Protein AF-A0A1L3SQ53-F1 (afdb_monomer_lite)

Structure (mmCIF, N/CA/C/O backbone):
data_AF-A0A1L3SQ53-F1
#
_entry.id   AF-A0A1L3SQ53-F1
#
loop_
_atom_site.group_PDB
_atom_site.id
_atom_site.type_symbol
_atom_site.label_atom_id
_atom_site.label_alt_id
_atom_site.label_comp_id
_atom_site.label_asym_id
_atom_site.label_entity_id
_atom_site.label_seq_id
_atom_site.pdbx_PDB_ins_code
_atom_site.Cartn_x
_atom_site.Cartn_y
_atom_site.Cartn_z
_atom_site.occupancy
_atom_site.B_iso_or_equiv
_atom_site.auth_seq_id
_atom_site.auth_comp_id
_atom_site.auth_asym_id
_atom_site.auth_atom_id
_atom_site.pdbx_PDB_model_num
ATOM 1 N N . MET A 1 1 ? 11.855 -15.359 -30.312 1.00 38.91 1 MET A N 1
ATOM 2 C CA . MET A 1 1 ? 10.744 -14.965 -29.417 1.00 38.91 1 MET A CA 1
ATOM 3 C C . MET A 1 1 ? 11.225 -13.778 -28.600 1.00 38.91 1 MET A C 1
ATOM 5 O O . MET A 1 1 ? 12.283 -13.893 -28.002 1.00 38.91 1 MET A O 1
ATOM 9 N N . ARG A 1 2 ? 10.547 -12.624 -28.640 1.00 43.38 2 ARG A N 1
ATOM 10 C CA . ARG A 1 2 ? 10.861 -11.510 -27.730 1.00 43.38 2 ARG A CA 1
ATOM 11 C C . ARG A 1 2 ? 10.245 -11.841 -26.375 1.00 43.38 2 ARG A C 1
ATOM 13 O O . ARG A 1 2 ? 9.046 -12.094 -26.321 1.00 43.38 2 ARG A O 1
ATOM 20 N N . GLU A 1 3 ? 11.055 -11.862 -25.322 1.00 46.91 3 GLU A N 1
ATOM 21 C CA . GLU A 1 3 ? 10.587 -11.985 -23.942 1.00 46.91 3 GLU A CA 1
ATOM 22 C C . GLU A 1 3 ? 9.714 -10.769 -23.606 1.00 46.91 3 GLU A C 1
ATOM 24 O O . GLU A 1 3 ? 10.200 -9.690 -23.269 1.00 46.91 3 GLU A O 1
ATOM 29 N N . GLY A 1 4 ? 8.400 -10.927 -23.763 1.00 49.59 4 GLY A N 1
ATOM 30 C CA . GLY A 1 4 ? 7.411 -10.019 -23.204 1.00 49.59 4 GLY A CA 1
ATOM 31 C C . GLY A 1 4 ? 7.437 -10.199 -21.698 1.00 49.59 4 GLY A C 1
ATOM 32 O O . GLY A 1 4 ? 6.754 -11.062 -21.160 1.00 49.59 4 GLY A O 1
ATOM 33 N N . GLY A 1 5 ? 8.310 -9.452 -21.030 1.00 59.19 5 GLY A N 1
ATOM 34 C CA . GLY A 1 5 ? 8.389 -9.458 -19.583 1.00 59.19 5 GLY A CA 1
ATOM 35 C C . GLY A 1 5 ? 7.022 -9.189 -18.959 1.00 59.19 5 GLY A C 1
ATOM 36 O O . GLY A 1 5 ? 6.350 -8.257 -19.393 1.00 59.19 5 GLY A O 1
ATOM 37 N N . ALA A 1 6 ? 6.642 -9.980 -17.947 1.00 64.94 6 ALA A N 1
ATOM 38 C CA . ALA A 1 6 ? 5.402 -9.774 -17.196 1.00 64.94 6 ALA A CA 1
ATOM 39 C C . ALA A 1 6 ? 5.216 -8.280 -16.846 1.00 64.94 6 ALA A C 1
ATOM 41 O O . ALA A 1 6 ? 6.217 -7.636 -16.487 1.00 64.94 6 ALA A O 1
ATOM 42 N N . PRO A 1 7 ? 3.996 -7.718 -16.973 1.00 71.75 7 PRO A N 1
ATOM 43 C CA . PRO A 1 7 ? 3.679 -6.356 -16.565 1.00 71.75 7 PRO A CA 1
ATOM 44 C C . PRO A 1 7 ? 4.285 -6.012 -15.203 1.00 71.75 7 PRO A C 1
ATOM 46 O O . PRO A 1 7 ? 4.354 -6.847 -14.304 1.00 71.75 7 PRO A O 1
ATOM 49 N N . ILE A 1 8 ? 4.732 -4.767 -15.027 1.00 70.19 8 ILE A N 1
ATOM 50 C CA . ILE A 1 8 ? 5.373 -4.326 -13.777 1.00 70.19 8 ILE A CA 1
ATOM 51 C C . ILE A 1 8 ? 4.481 -4.563 -12.550 1.00 70.19 8 ILE A C 1
ATOM 53 O O . ILE A 1 8 ? 4.991 -4.890 -11.483 1.00 70.19 8 ILE A O 1
ATOM 57 N N . SER A 1 9 ? 3.163 -4.450 -12.717 1.00 65.12 9 SER A N 1
ATOM 58 C CA . SER A 1 9 ? 2.179 -4.779 -11.684 1.00 65.12 9 SER A CA 1
ATOM 59 C C . SER A 1 9 ? 2.268 -6.236 -11.231 1.00 65.12 9 SER A C 1
ATOM 61 O O . SER A 1 9 ? 2.247 -6.490 -10.031 1.00 65.12 9 SER A O 1
ATOM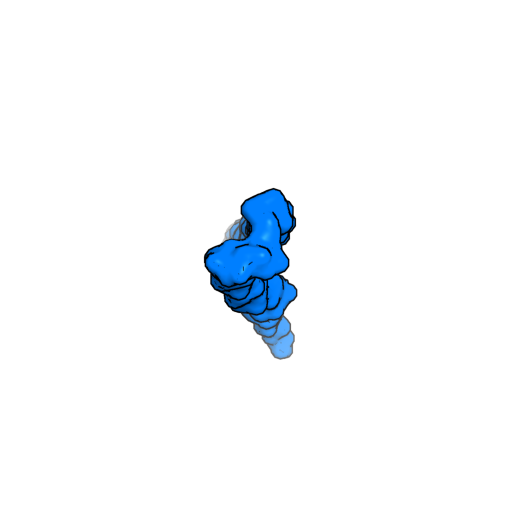 63 N N . GLU A 1 10 ? 2.446 -7.162 -12.173 1.00 68.31 10 GLU A N 1
ATOM 64 C CA . GLU A 1 10 ? 2.553 -8.604 -11.935 1.00 68.31 10 GLU A CA 1
ATOM 65 C C . GLU A 1 10 ? 3.917 -8.975 -11.331 1.00 68.31 10 GLU A C 1
ATOM 67 O O . GLU A 1 10 ? 3.994 -9.792 -10.423 1.00 68.31 10 GLU A O 1
ATOM 72 N N . ARG A 1 11 ? 5.003 -8.305 -11.743 1.00 76.81 11 ARG A N 1
ATOM 73 C CA . ARG A 1 11 ? 6.349 -8.526 -11.171 1.00 76.81 11 ARG A CA 1
ATOM 74 C C . ARG A 1 11 ? 6.489 -8.078 -9.719 1.00 76.81 11 ARG A C 1
ATOM 76 O O . ARG A 1 11 ? 7.319 -8.618 -8.995 1.00 76.81 11 ARG A O 1
ATOM 83 N N . PHE A 1 12 ? 5.753 -7.040 -9.328 1.00 79.38 12 PHE A N 1
ATOM 84 C CA . PHE A 1 12 ? 5.844 -6.438 -7.997 1.00 79.38 12 PHE A CA 1
ATOM 85 C C . PHE A 1 12 ? 4.616 -6.713 -7.124 1.00 79.38 12 PHE A C 1
ATOM 87 O O . PHE A 1 12 ? 4.531 -6.135 -6.041 1.00 79.38 12 PHE A O 1
ATOM 94 N N . HIS A 1 13 ? 3.690 -7.569 -7.577 1.00 85.62 13 HIS A N 1
ATOM 95 C CA . HIS A 1 13 ? 2.465 -7.932 -6.855 1.00 85.62 13 HIS A CA 1
ATOM 96 C C . HIS A 1 13 ? 1.723 -6.698 -6.306 1.00 85.62 13 HIS A C 1
ATOM 98 O O . HIS A 1 13 ? 1.305 -6.653 -5.147 1.00 85.62 13 HIS A O 1
ATOM 104 N N . LEU A 1 14 ? 1.612 -5.644 -7.126 1.00 88.25 14 LEU A N 1
ATOM 105 C CA . LEU A 1 14 ? 1.072 -4.355 -6.671 1.00 88.25 14 LEU A CA 1
ATOM 106 C C . LEU A 1 14 ? -0.387 -4.470 -6.222 1.00 88.25 14 LEU A C 1
ATOM 108 O O . LEU A 1 14 ? -0.778 -3.800 -5.268 1.00 88.25 14 LEU A O 1
ATOM 112 N N . ASP A 1 15 ? -1.154 -5.342 -6.872 1.00 90.62 15 ASP A N 1
ATOM 113 C CA . ASP A 1 15 ? -2.557 -5.587 -6.542 1.00 90.62 15 ASP A CA 1
ATOM 114 C C . ASP A 1 15 ? -2.691 -6.186 -5.132 1.00 90.62 15 ASP A C 1
ATOM 116 O O . ASP A 1 15 ? -3.437 -5.663 -4.307 1.00 90.62 15 ASP A O 1
ATOM 120 N N . GLU A 1 16 ? -1.864 -7.182 -4.794 1.00 91.81 16 GLU A N 1
ATOM 121 C CA . GLU A 1 16 ? -1.827 -7.785 -3.453 1.00 91.81 16 GLU A CA 1
ATOM 122 C C 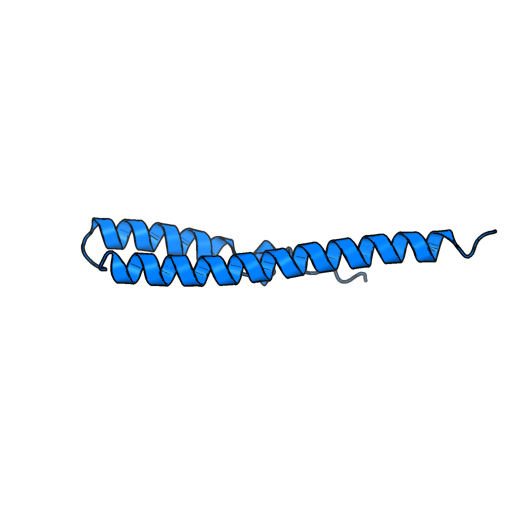. GLU A 1 16 ? -1.448 -6.763 -2.372 1.00 91.81 16 GLU A C 1
ATOM 124 O O . GLU A 1 16 ? -1.982 -6.783 -1.262 1.00 91.81 16 GLU A O 1
ATOM 129 N N . MET A 1 17 ? -0.544 -5.831 -2.687 1.00 93.75 17 MET A N 1
ATOM 130 C CA . MET A 1 17 ? -0.151 -4.776 -1.752 1.00 93.75 17 MET A CA 1
ATOM 131 C C . MET A 1 17 ? -1.275 -3.768 -1.509 1.00 93.75 17 MET A C 1
ATOM 133 O O . MET A 1 17 ? -1.480 -3.337 -0.371 1.00 93.75 17 MET A O 1
ATOM 137 N N . ILE A 1 18 ? -2.000 -3.382 -2.561 1.00 93.31 18 ILE A N 1
ATOM 138 C CA . ILE A 1 18 ? -3.154 -2.483 -2.453 1.00 93.31 18 ILE A CA 1
ATOM 139 C C . ILE A 1 18 ? -4.257 -3.153 -1.627 1.00 93.31 18 ILE A C 1
ATOM 141 O O . ILE A 1 18 ? -4.780 -2.536 -0.693 1.00 93.31 18 ILE A O 1
ATOM 145 N N . ASP A 1 19 ? -4.553 -4.421 -1.909 1.00 96.94 19 ASP A N 1
ATOM 146 C CA . ASP A 1 19 ? -5.529 -5.209 -1.155 1.00 96.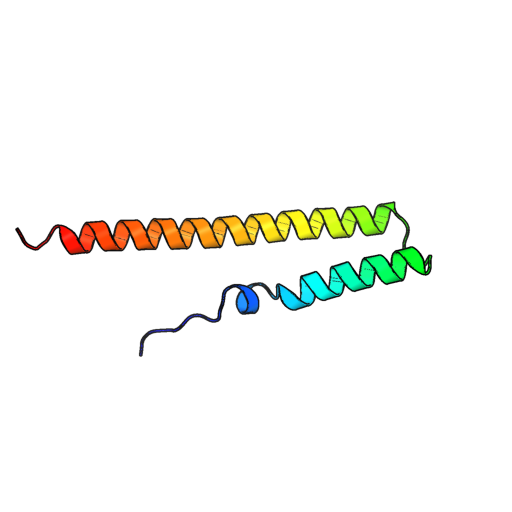94 19 ASP A CA 1
ATOM 147 C C . ASP A 1 19 ? -5.115 -5.379 0.314 1.00 96.94 19 ASP A C 1
ATOM 149 O O . ASP A 1 19 ? -5.949 -5.252 1.219 1.00 96.94 19 ASP A O 1
ATOM 153 N N . GLY A 1 20 ? -3.819 -5.580 0.569 1.00 96.69 20 GLY A N 1
ATOM 154 C CA . GLY A 1 20 ? -3.237 -5.617 1.909 1.00 96.69 20 GLY A CA 1
ATOM 155 C C . GLY A 1 20 ? -3.442 -4.309 2.675 1.00 96.69 20 GLY A C 1
ATOM 156 O O . GLY A 1 20 ? -3.965 -4.325 3.789 1.00 96.69 20 GLY A O 1
ATOM 157 N N . LEU A 1 21 ? -3.138 -3.161 2.060 1.00 97.50 21 LEU A N 1
ATOM 158 C CA . LEU A 1 21 ? -3.370 -1.843 2.669 1.00 97.50 21 LEU A CA 1
ATOM 159 C C . LEU A 1 21 ? -4.860 -1.583 2.938 1.00 97.50 21 LEU A C 1
ATOM 161 O O . LEU A 1 21 ? -5.224 -1.024 3.975 1.00 97.50 21 LEU A O 1
ATOM 165 N N . ALA A 1 22 ? -5.747 -2.009 2.037 1.00 98.00 22 ALA A N 1
ATOM 166 C CA . ALA A 1 22 ? -7.188 -1.927 2.261 1.00 98.00 22 ALA A CA 1
ATOM 167 C C . ALA A 1 22 ? -7.647 -2.849 3.409 1.00 98.00 22 ALA A C 1
ATOM 169 O O . ALA A 1 22 ? -8.565 -2.502 4.162 1.00 98.00 22 ALA A O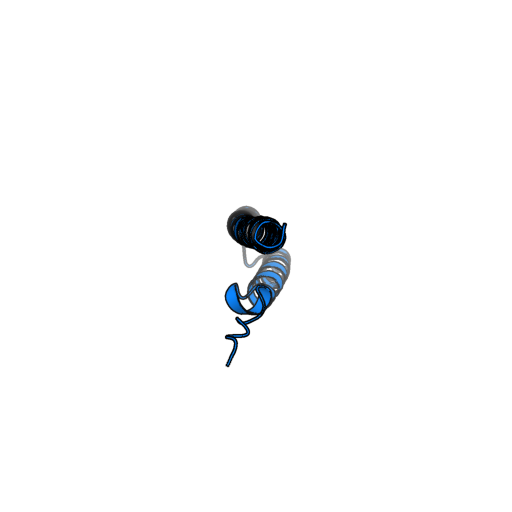 1
ATOM 170 N N . SER A 1 23 ? -7.017 -4.017 3.571 1.00 98.19 23 SER A N 1
ATOM 171 C CA . SER A 1 23 ? -7.227 -4.895 4.727 1.00 98.19 23 SER A CA 1
ATOM 172 C C . SER A 1 23 ? -6.766 -4.239 6.027 1.00 98.19 23 SER A C 1
ATOM 174 O O . SER A 1 23 ? -7.546 -4.198 6.977 1.00 98.19 23 SER A O 1
ATOM 176 N N . ASP A 1 24 ? -5.581 -3.627 6.049 1.00 98.25 24 ASP A N 1
ATOM 177 C CA . ASP A 1 24 ? -5.053 -2.916 7.221 1.00 98.25 24 ASP A CA 1
ATOM 178 C C . ASP A 1 24 ? -6.020 -1.821 7.704 1.00 98.25 24 ASP A C 1
ATOM 180 O O . ASP A 1 24 ? -6.262 -1.679 8.903 1.00 98.25 24 ASP A O 1
ATOM 184 N N . LEU A 1 25 ? -6.653 -1.080 6.785 1.00 98.25 25 LEU A N 1
ATOM 185 C CA . LEU A 1 25 ? -7.669 -0.078 7.141 1.00 98.25 25 LEU A CA 1
ATOM 186 C C . LEU A 1 25 ? -8.915 -0.702 7.788 1.00 98.25 25 LEU A C 1
ATOM 188 O O . LEU A 1 25 ? -9.501 -0.118 8.708 1.00 98.25 25 LEU A O 1
ATOM 192 N N . ARG A 1 26 ? -9.333 -1.884 7.323 1.00 98.50 26 ARG A N 1
ATOM 193 C CA . ARG A 1 26 ? -10.451 -2.632 7.921 1.00 98.50 26 ARG A CA 1
ATOM 194 C C . ARG A 1 26 ? -10.073 -3.185 9.293 1.00 98.50 26 ARG A C 1
ATOM 196 O O . ARG A 1 26 ? -10.879 -3.087 10.216 1.00 98.50 26 ARG A O 1
ATOM 203 N N . GLU A 1 27 ? -8.862 -3.711 9.447 1.00 98.62 27 GLU A N 1
ATOM 204 C CA . GLU A 1 27 ? -8.327 -4.198 10.723 1.00 98.62 27 GLU A CA 1
ATOM 205 C C . GLU A 1 27 ? -8.203 -3.076 11.752 1.00 98.62 27 GLU A C 1
ATOM 207 O O . GLU A 1 27 ? -8.611 -3.256 12.901 1.00 98.62 27 GLU A O 1
ATOM 212 N N . LEU A 1 28 ? -7.726 -1.903 11.329 1.00 98.50 28 LEU A N 1
ATOM 213 C CA . LEU A 1 28 ? -7.638 -0.716 12.173 1.00 98.50 28 LEU A CA 1
ATOM 214 C C . LEU A 1 28 ? -9.026 -0.278 12.652 1.00 98.50 28 LEU A C 1
ATOM 216 O O . LEU A 1 28 ? -9.223 -0.045 13.843 1.00 98.50 28 LEU A O 1
ATOM 220 N N . ARG A 1 29 ? -10.015 -0.219 11.748 1.00 98.31 29 ARG A N 1
ATOM 221 C CA . ARG A 1 29 ? -11.407 0.108 12.109 1.00 98.31 29 ARG A CA 1
ATOM 222 C C . ARG A 1 29 ? -12.017 -0.924 13.057 1.00 98.31 29 ARG A C 1
ATOM 224 O O . ARG A 1 29 ? -12.808 -0.561 13.920 1.00 98.31 29 ARG A O 1
ATOM 231 N N . ALA A 1 30 ? -11.655 -2.193 12.896 1.00 98.50 30 ALA A N 1
ATOM 232 C CA . ALA A 1 30 ? -12.089 -3.275 13.770 1.00 98.50 30 ALA A CA 1
ATOM 233 C C . ALA A 1 30 ? -11.330 -3.321 15.112 1.00 98.50 30 ALA A C 1
ATOM 235 O O . ALA A 1 30 ? -11.617 -4.195 15.926 1.00 98.50 30 ALA A O 1
ATOM 236 N N . GLY A 1 31 ? -10.354 -2.433 15.341 1.00 98.19 31 GLY A N 1
ATOM 237 C CA . GLY A 1 31 ? -9.531 -2.422 16.552 1.00 98.19 31 GLY A CA 1
ATOM 238 C C . GLY A 1 31 ? -8.564 -3.605 16.667 1.00 98.19 31 GLY A C 1
ATOM 239 O O . GLY A 1 31 ? -8.077 -3.883 17.758 1.00 98.19 31 GLY A O 1
ATOM 240 N N . LYS A 1 32 ? -8.294 -4.319 15.565 1.00 98.62 32 LYS A N 1
ATOM 241 C CA . LYS A 1 32 ? -7.401 -5.493 15.536 1.00 98.62 32 LYS A CA 1
ATOM 242 C C . LYS A 1 32 ? -5.923 -5.119 15.486 1.00 98.62 32 LYS A C 1
ATOM 244 O O . LYS A 1 32 ? -5.089 -5.892 15.940 1.00 98.62 32 LYS A O 1
ATOM 249 N N . ILE A 1 33 ? -5.619 -3.951 14.927 1.00 98.44 33 ILE A N 1
ATOM 250 C CA . ILE A 1 33 ? -4.283 -3.357 14.911 1.00 98.44 33 ILE A CA 1
ATOM 251 C C . ILE A 1 33 ? -4.363 -1.927 15.433 1.00 98.44 33 ILE A C 1
ATOM 253 O O . ILE A 1 33 ? -5.378 -1.241 15.289 1.00 98.44 33 ILE A O 1
ATOM 257 N N . SER A 1 34 ? -3.276 -1.464 16.028 1.00 98.69 34 SER A N 1
ATOM 258 C CA . SER A 1 34 ? -3.117 -0.085 16.467 1.00 98.69 34 SER A CA 1
ATOM 259 C C . SER A 1 34 ? -2.860 0.859 15.288 1.00 98.69 34 SER A C 1
ATOM 261 O O . SER A 1 34 ? -2.337 0.477 14.239 1.00 98.69 34 SER A O 1
ATOM 263 N N . VAL A 1 35 ? -3.132 2.151 15.497 1.00 98.19 35 VAL A N 1
ATOM 264 C CA . VAL A 1 35 ? -2.762 3.220 14.549 1.00 98.19 35 VAL A CA 1
ATOM 265 C C . VAL A 1 35 ? -1.259 3.189 14.238 1.00 98.19 35 VAL A C 1
ATOM 267 O O . VAL A 1 35 ? -0.848 3.447 13.107 1.00 98.19 35 VAL A O 1
ATOM 270 N N . ARG A 1 36 ? -0.419 2.846 15.226 1.00 98.31 36 ARG A N 1
ATOM 271 C CA . ARG A 1 36 ? 1.035 2.735 15.050 1.00 98.31 36 ARG A CA 1
ATOM 272 C C . ARG A 1 36 ? 1.404 1.604 14.091 1.00 98.31 36 ARG A C 1
ATOM 274 O O . ARG A 1 36 ? 2.251 1.815 13.228 1.00 98.31 36 ARG A O 1
ATOM 281 N N . GLU A 1 37 ? 0.780 0.438 14.230 1.00 98.25 37 GLU A N 1
ATOM 282 C CA . GLU A 1 37 ? 1.004 -0.703 13.334 1.00 98.25 37 GLU A CA 1
ATOM 283 C C . GLU A 1 37 ? 0.540 -0.393 11.911 1.00 98.25 37 GLU A C 1
ATOM 285 O O . GLU A 1 37 ? 1.311 -0.592 10.974 1.00 98.25 37 GLU A O 1
ATOM 290 N N . ALA A 1 38 ? -0.657 0.179 11.748 1.00 98.19 38 ALA A N 1
ATOM 291 C CA . ALA A 1 38 ? -1.166 0.586 10.438 1.00 98.19 38 ALA A CA 1
ATOM 292 C C . ALA A 1 38 ? -0.223 1.589 9.744 1.00 98.19 38 ALA A C 1
ATOM 294 O O . ALA A 1 38 ? 0.127 1.424 8.575 1.00 98.19 38 ALA A O 1
ATOM 295 N N . ASN A 1 39 ? 0.270 2.590 10.482 1.00 98.25 39 ASN A N 1
ATOM 296 C CA . ASN A 1 39 ? 1.236 3.555 9.953 1.00 98.25 39 ASN A CA 1
ATOM 297 C C . ASN A 1 39 ? 2.579 2.911 9.583 1.00 98.25 39 ASN A C 1
ATOM 299 O O . ASN A 1 39 ? 3.173 3.287 8.573 1.00 98.25 39 ASN A O 1
ATOM 303 N N . ALA A 1 40 ? 3.068 1.948 10.371 1.00 98.31 40 ALA A N 1
ATOM 304 C CA . ALA A 1 40 ? 4.303 1.232 10.060 1.00 98.31 40 ALA A CA 1
ATOM 305 C C . ALA A 1 40 ? 4.170 0.409 8.766 1.00 98.31 40 ALA A C 1
ATOM 307 O O . ALA A 1 40 ? 5.051 0.480 7.905 1.00 98.31 40 ALA A O 1
ATOM 308 N N . ARG A 1 41 ? 3.046 -0.299 8.586 1.00 97.75 41 ARG A N 1
ATOM 309 C CA . ARG A 1 41 ? 2.739 -1.057 7.359 1.00 97.75 41 ARG A CA 1
ATOM 310 C C . ARG A 1 41 ? 2.629 -0.134 6.140 1.00 97.75 41 ARG A C 1
ATOM 312 O O . ARG A 1 41 ? 3.281 -0.374 5.124 1.00 97.75 41 ARG A O 1
ATOM 319 N N . ALA A 1 42 ? 1.926 0.992 6.273 1.00 97.69 42 ALA A N 1
ATOM 320 C CA . ALA A 1 42 ? 1.825 2.000 5.217 1.00 97.69 42 ALA A CA 1
ATOM 321 C C . ALA A 1 42 ? 3.185 2.628 4.854 1.00 97.69 42 ALA A C 1
ATOM 323 O O . ALA A 1 42 ? 3.482 2.862 3.679 1.00 97.69 42 ALA A O 1
ATOM 324 N N . ALA A 1 43 ? 4.040 2.888 5.848 1.00 98.06 43 ALA A N 1
ATOM 325 C CA . ALA A 1 43 ? 5.377 3.430 5.620 1.00 98.06 43 ALA A CA 1
ATOM 326 C C . ALA A 1 43 ? 6.269 2.456 4.836 1.00 98.06 43 ALA A C 1
ATOM 328 O O . ALA A 1 43 ? 7.015 2.897 3.955 1.00 98.06 43 ALA A O 1
ATOM 329 N N . LEU A 1 44 ? 6.166 1.153 5.117 1.00 96.44 44 LEU A N 1
ATOM 330 C CA . LEU A 1 44 ? 6.863 0.112 4.366 1.00 96.44 44 LEU A CA 1
ATOM 331 C C . LEU A 1 44 ? 6.365 0.048 2.918 1.00 96.44 44 LEU A C 1
ATOM 333 O O . LEU A 1 44 ? 7.176 0.153 1.996 1.00 96.44 44 LEU A O 1
ATOM 337 N N . ALA A 1 45 ? 5.047 -0.023 2.712 1.00 96.06 45 ALA A N 1
ATOM 338 C CA . ALA A 1 45 ? 4.447 -0.036 1.376 1.00 96.06 45 ALA A CA 1
ATOM 339 C C . ALA A 1 45 ? 4.891 1.176 0.535 1.00 96.06 45 ALA A C 1
ATOM 341 O O . ALA A 1 45 ? 5.254 1.043 -0.634 1.00 96.06 45 ALA A O 1
ATOM 342 N N . LYS A 1 46 ? 4.990 2.360 1.156 1.00 96.50 46 LYS A N 1
ATOM 343 C CA . LYS A 1 46 ? 5.517 3.568 0.506 1.00 96.50 46 LYS A CA 1
ATOM 344 C C . LYS A 1 46 ? 6.958 3.407 0.011 1.00 96.50 46 LYS A C 1
ATOM 346 O O . LYS A 1 46 ? 7.275 3.926 -1.059 1.00 96.50 46 LYS A O 1
ATOM 351 N N . GLN A 1 47 ? 7.840 2.735 0.756 1.00 96.00 47 GLN A N 1
ATOM 352 C CA . GLN A 1 47 ? 9.209 2.490 0.277 1.00 96.00 47 GLN A CA 1
ATOM 353 C C . GLN A 1 47 ? 9.229 1.518 -0.900 1.00 96.00 47 GLN A C 1
ATOM 355 O O . GLN A 1 47 ? 9.977 1.742 -1.851 1.00 96.00 47 GLN A O 1
ATOM 360 N N . ILE A 1 48 ? 8.375 0.494 -0.883 1.00 92.62 48 ILE A N 1
ATOM 361 C CA . ILE A 1 48 ? 8.301 -0.461 -1.992 1.00 92.62 48 ILE A CA 1
ATOM 362 C C . ILE A 1 48 ? 7.813 0.241 -3.265 1.00 92.62 48 ILE A C 1
ATOM 364 O O . ILE A 1 48 ? 8.451 0.128 -4.311 1.00 92.62 48 ILE A O 1
ATOM 368 N N . LEU A 1 49 ? 6.761 1.061 -3.170 1.00 92.62 49 LEU A N 1
ATOM 369 C CA . LEU A 1 49 ? 6.253 1.845 -4.303 1.00 92.62 49 LEU A CA 1
ATOM 370 C C . LEU A 1 49 ? 7.296 2.823 -4.865 1.00 92.62 49 LEU A C 1
ATOM 372 O O . LEU A 1 49 ? 7.366 3.021 -6.078 1.00 92.62 49 LEU A O 1
ATOM 376 N N . ARG A 1 50 ? 8.150 3.405 -4.011 1.00 94.62 50 ARG A N 1
ATOM 377 C CA . ARG A 1 50 ? 9.304 4.202 -4.469 1.00 94.62 50 ARG A CA 1
ATOM 378 C C . ARG A 1 50 ? 10.301 3.352 -5.257 1.00 94.62 50 ARG A C 1
ATOM 380 O O . ARG A 1 50 ? 10.762 3.795 -6.303 1.00 94.62 50 ARG A O 1
ATOM 387 N N . GLY A 1 51 ? 10.596 2.137 -4.793 1.00 91.56 51 GLY A N 1
ATOM 388 C CA . GLY A 1 51 ? 11.428 1.178 -5.525 1.00 91.56 51 GLY A CA 1
ATOM 389 C C . GLY A 1 51 ? 10.864 0.858 -6.910 1.00 91.56 51 GLY A C 1
ATOM 390 O O . GLY A 1 51 ? 11.581 0.957 -7.905 1.00 91.56 51 GLY A O 1
ATOM 391 N N . VAL A 1 52 ? 9.560 0.578 -6.995 1.00 91.75 52 VAL A N 1
ATOM 392 C CA . VAL A 1 52 ? 8.868 0.349 -8.275 1.00 91.75 52 VAL A CA 1
ATOM 393 C C . VAL A 1 52 ? 8.975 1.569 -9.189 1.00 91.75 52 VAL A C 1
ATOM 395 O O . VAL A 1 52 ? 9.308 1.428 -10.365 1.00 91.75 52 VAL A O 1
ATOM 398 N N . HIS A 1 53 ? 8.765 2.773 -8.654 1.00 91.00 53 HIS A N 1
ATOM 399 C CA . HIS A 1 53 ? 8.922 4.007 -9.420 1.00 91.00 53 HIS A CA 1
ATOM 400 C C . HIS A 1 53 ? 10.331 4.143 -10.017 1.00 91.00 53 HIS A C 1
ATOM 402 O O . HIS A 1 53 ? 10.460 4.461 -11.200 1.00 91.00 53 HIS A O 1
ATOM 408 N N . TYR A 1 54 ? 11.384 3.843 -9.249 1.00 93.50 54 TYR A N 1
ATOM 409 C CA . TYR A 1 54 ? 12.755 3.869 -9.768 1.00 93.50 54 TYR A CA 1
ATOM 410 C C . TYR A 1 54 ? 12.973 2.876 -10.910 1.00 93.50 54 TYR A C 1
ATOM 412 O O . TYR A 1 54 ? 13.606 3.232 -11.903 1.00 93.50 54 TYR A O 1
ATOM 420 N N . VAL A 1 55 ? 12.409 1.669 -10.819 1.00 89.38 55 VAL A N 1
ATOM 421 C CA . VAL A 1 55 ? 12.496 0.671 -11.896 1.00 89.38 55 VAL A CA 1
ATOM 422 C C . VAL A 1 55 ? 11.806 1.171 -13.167 1.00 89.38 55 VAL A C 1
ATOM 424 O O . VAL A 1 55 ? 12.391 1.086 -14.247 1.00 89.38 55 VAL A O 1
ATOM 427 N N . VAL A 1 56 ? 10.605 1.748 -13.050 1.00 89.69 56 VAL A N 1
ATOM 428 C CA . VAL A 1 56 ? 9.871 2.328 -14.192 1.00 89.69 56 VAL A CA 1
ATOM 429 C C . VAL A 1 56 ? 10.681 3.445 -14.856 1.00 89.69 56 VAL A C 1
ATOM 431 O O . VAL A 1 56 ? 10.830 3.470 -16.080 1.00 89.69 56 VAL A O 1
ATOM 434 N N . VAL A 1 57 ? 11.229 4.367 -14.060 1.00 90.94 57 VAL A N 1
ATOM 435 C CA . VAL A 1 57 ? 12.027 5.492 -14.569 1.00 90.94 57 VAL A CA 1
ATOM 436 C C . VAL A 1 57 ? 13.305 4.998 -15.248 1.00 90.94 57 VAL A C 1
ATOM 438 O O . VAL A 1 57 ? 13.623 5.457 -16.344 1.00 90.94 57 VAL A O 1
ATOM 441 N N . ALA A 1 58 ? 14.001 4.025 -14.654 1.00 88.94 58 ALA A N 1
ATOM 442 C CA . ALA A 1 58 ? 15.200 3.433 -15.242 1.00 88.94 58 ALA A CA 1
ATOM 443 C C . ALA A 1 58 ? 14.904 2.752 -16.589 1.00 88.94 58 ALA A C 1
ATOM 445 O O . ALA A 1 58 ? 15.630 2.965 -17.560 1.00 88.94 58 ALA A O 1
ATOM 446 N N . GLN A 1 59 ? 13.810 1.988 -16.688 1.00 88.19 59 GLN A N 1
ATOM 447 C CA . GLN A 1 59 ? 13.390 1.361 -17.947 1.00 88.19 59 GLN A CA 1
ATOM 448 C C . GLN A 1 59 ? 13.076 2.392 -19.034 1.00 88.19 59 GLN A C 1
ATOM 450 O O . GLN A 1 59 ? 13.474 2.212 -20.189 1.00 88.19 59 GLN A O 1
ATOM 455 N N . LYS A 1 60 ? 12.390 3.483 -18.673 1.00 88.12 60 LYS A N 1
ATOM 456 C CA . LYS A 1 60 ? 12.098 4.584 -19.598 1.00 88.12 60 LYS A CA 1
ATOM 457 C C . LYS A 1 60 ? 13.387 5.235 -20.106 1.00 88.12 60 LYS A C 1
ATOM 459 O O . LYS A 1 60 ? 13.551 5.369 -21.314 1.00 88.12 60 LYS A O 1
ATOM 464 N N . PHE A 1 61 ? 14.312 5.554 -19.204 1.00 90.62 61 PHE A N 1
ATOM 465 C CA . PHE A 1 61 ? 15.598 6.165 -19.541 1.00 90.62 61 PHE A CA 1
ATOM 466 C C . PHE A 1 61 ? 16.439 5.291 -20.486 1.00 90.62 61 PHE A C 1
ATOM 468 O O . PHE A 1 61 ? 16.938 5.775 -21.500 1.00 90.62 61 PHE A O 1
ATOM 475 N N . LEU A 1 62 ? 16.543 3.986 -20.208 1.00 86.38 62 LEU A N 1
ATOM 476 C CA . LEU A 1 62 ? 17.250 3.042 -21.084 1.00 86.38 62 LEU A CA 1
ATOM 477 C C . LEU A 1 62 ? 16.578 2.918 -22.461 1.00 86.38 62 LEU A C 1
ATOM 479 O O . LEU A 1 62 ? 17.261 2.865 -23.482 1.00 86.38 62 LEU A O 1
ATOM 483 N N . SER A 1 63 ? 15.243 2.914 -22.501 1.00 85.00 63 SER A N 1
ATOM 484 C CA . SER A 1 63 ? 14.481 2.863 -23.756 1.00 85.00 63 SER A CA 1
ATOM 485 C C . SER A 1 63 ? 14.671 4.124 -24.606 1.00 85.00 63 SER A C 1
ATOM 487 O O . SER A 1 63 ? 14.713 4.041 -25.833 1.00 85.00 63 SER A O 1
ATOM 489 N N . GLU A 1 64 ? 14.781 5.292 -23.972 1.00 87.00 64 GLU A N 1
ATOM 490 C CA . GLU A 1 64 ? 15.067 6.563 -24.645 1.00 87.00 64 GLU A CA 1
ATOM 491 C C . GLU A 1 64 ? 16.492 6.594 -25.212 1.00 87.00 64 GLU A C 1
ATOM 493 O O . GLU A 1 64 ? 16.667 6.955 -26.375 1.00 87.00 64 GLU A O 1
ATOM 498 N N . GLN A 1 65 ? 17.493 6.127 -24.457 1.00 81.81 65 GLN A N 1
ATOM 499 C CA . GLN A 1 65 ? 18.865 6.009 -24.968 1.00 81.81 65 GLN A CA 1
ATOM 500 C C . GLN A 1 65 ? 18.978 5.035 -26.146 1.00 81.81 65 GLN A C 1
ATOM 502 O O . GLN A 1 65 ? 19.600 5.364 -27.152 1.00 81.81 65 GLN A O 1
ATOM 507 N N . ALA A 1 66 ? 18.322 3.873 -26.074 1.00 78.6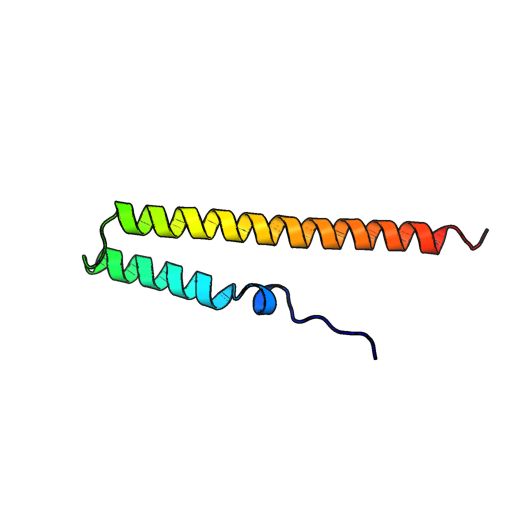9 66 ALA A N 1
ATOM 508 C CA . ALA A 1 66 ? 18.340 2.896 -27.164 1.00 78.69 66 ALA A CA 1
ATOM 509 C C . ALA A 1 66 ? 17.768 3.462 -28.480 1.00 78.69 66 ALA A C 1
ATOM 511 O O . ALA A 1 66 ? 18.250 3.132 -29.564 1.00 78.69 66 ALA A O 1
ATOM 512 N N . LYS A 1 67 ? 16.757 4.341 -28.403 1.00 77.44 67 LYS A N 1
ATOM 513 C CA . LYS A 1 67 ? 16.218 5.041 -29.582 1.00 77.44 67 LYS A CA 1
ATOM 514 C C . LYS A 1 67 ? 17.222 6.022 -30.188 1.00 77.44 67 LYS A C 1
ATOM 516 O O . LYS A 1 67 ? 17.254 6.152 -31.406 1.00 77.44 67 LYS A O 1
ATOM 521 N N . LEU A 1 68 ? 18.022 6.693 -29.358 1.00 72.25 68 LEU A N 1
ATOM 522 C CA . LEU A 1 68 ? 19.039 7.645 -29.812 1.00 72.25 68 LEU A CA 1
ATOM 523 C C . LEU A 1 68 ? 20.200 6.936 -30.521 1.00 72.25 68 LEU A C 1
ATOM 525 O O . LEU A 1 68 ? 20.611 7.380 -31.589 1.00 72.25 68 LEU A O 1
ATOM 529 N N . THR A 1 69 ? 20.683 5.809 -29.986 1.00 72.38 69 THR A N 1
ATOM 530 C CA . THR A 1 69 ? 21.780 5.039 -30.603 1.00 72.38 69 THR A CA 1
ATOM 531 C C . THR A 1 69 ? 21.379 4.443 -31.957 1.00 72.38 69 THR A C 1
ATOM 533 O O . THR A 1 69 ? 22.117 4.583 -32.924 1.00 72.38 69 THR A O 1
ATOM 536 N N . ASN A 1 70 ? 20.172 3.876 -32.075 1.00 67.50 70 ASN A N 1
ATOM 537 C CA . ASN A 1 70 ? 19.689 3.300 -33.341 1.00 67.50 70 ASN A CA 1
ATOM 538 C C . ASN A 1 70 ? 19.366 4.350 -34.425 1.00 67.50 70 ASN A C 1
ATOM 540 O O . ASN A 1 70 ? 19.188 3.988 -35.584 1.00 67.50 70 ASN A O 1
ATOM 544 N N . GLY A 1 71 ? 19.254 5.634 -34.066 1.00 59.69 71 GLY A N 1
ATOM 545 C CA . GLY A 1 71 ? 19.066 6.733 -35.018 1.00 59.69 71 GLY A CA 1
ATOM 546 C C . GLY A 1 71 ? 20.371 7.336 -35.551 1.00 59.69 71 GLY A C 1
ATOM 547 O O . GLY A 1 71 ? 20.316 8.137 -36.477 1.00 59.69 71 GLY A O 1
ATOM 548 N N . GLY A 1 72 ? 21.526 6.978 -34.973 1.00 56.56 72 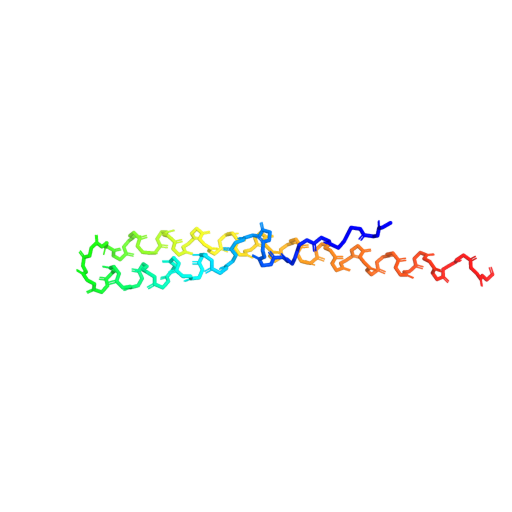GLY A N 1
ATOM 549 C CA . GLY A 1 72 ? 22.829 7.575 -35.292 1.00 56.56 72 GLY A CA 1
ATOM 550 C C . GLY A 1 72 ? 23.698 6.796 -36.288 1.00 56.56 72 GLY A C 1
ATOM 551 O O . GLY A 1 72 ? 24.665 7.353 -36.789 1.00 56.56 72 GLY A O 1
ATOM 552 N N . GLU A 1 73 ? 23.369 5.542 -36.610 1.00 56.69 73 GLU A N 1
ATOM 553 C CA . GLU A 1 73 ? 24.185 4.677 -37.492 1.00 56.69 73 GLU A CA 1
ATOM 554 C C . GLU A 1 73 ? 23.762 4.711 -38.977 1.00 56.69 73 GLU A C 1
ATOM 556 O O . GLU A 1 73 ? 24.094 3.817 -39.751 1.00 56.69 73 GLU A O 1
ATOM 561 N N . GLY A 1 74 ? 23.022 5.739 -39.398 1.00 56.56 74 GLY A N 1
ATOM 562 C CA . GLY A 1 74 ? 22.458 5.842 -40.749 1.00 56.56 74 GLY A CA 1
ATOM 563 C C . GLY A 1 74 ? 22.629 7.210 -41.407 1.00 56.56 74 GLY A C 1
ATOM 564 O O . GLY A 1 74 ? 21.696 7.680 -42.059 1.00 56.56 74 GLY A O 1
ATOM 565 N N . SER A 1 75 ? 23.763 7.888 -41.217 1.00 45.00 75 SER A N 1
ATOM 566 C CA . SER A 1 75 ? 24.098 9.130 -41.938 1.00 45.00 75 SER A CA 1
ATOM 567 C C . SER A 1 75 ? 25.554 9.158 -42.368 1.00 45.00 75 SER A C 1
ATOM 569 O O . SER A 1 75 ? 26.407 8.740 -41.557 1.00 45.00 75 SER A O 1
#

Secondary structure (DSSP, 8-state):
-------HHHHTTHHHHHHHHHHHHHHHHTTSS-HHHHHHHHHHHHHHHHHHHHHHHHHHHHHHHHHHHHTTS--

Organism: NCBI:txid1670800

Radius of gyration: 19.25 Å; chains: 1; bounding box: 36×24×58 Å

pLDDT: mean 84.97, std 16.25, range [38.91, 98.69]

Sequence (75 aa):
MREGGAPISERFHLDEMIDGLASDLRELRAGKISVREANARAALAKQILRGVHYVVVAQKFLSEQAKLTNGGEGS

Foldseek 3Di:
DPPPDDPLCVVLVVVVLVVVLVVLVVCCVVVVDDPVVSVVSVVVSVVSVVVSVVVVVVVVVVVVVVVVVVVPPPD